Protein AF-Q327B9-F1 (afdb_monomer_lite)

Structure (mmCIF, N/CA/C/O backbone):
data_AF-Q327B9-F1
#
_entry.id   AF-Q327B9-F1
#
loop_
_atom_site.group_PDB
_atom_site.id
_atom_site.type_symbol
_atom_site.label_atom_id
_atom_site.label_alt_id
_atom_site.label_comp_id
_atom_site.label_asym_id
_atom_site.label_entity_id
_atom_site.label_seq_id
_atom_site.pdbx_PDB_ins_code
_atom_site.Cartn_x
_atom_site.Cartn_y
_atom_site.Cartn_z
_atom_site.occupancy
_atom_site.B_iso_or_equiv
_atom_site.auth_seq_id
_atom_site.auth_comp_id
_atom_site.auth_asym_id
_atom_site.auth_atom_id
_atom_site.pdbx_PDB_model_num
ATOM 1 N N . MET A 1 1 ? 1.051 33.976 -19.200 1.00 59.41 1 MET A N 1
ATOM 2 C CA . MET A 1 1 ? 1.252 32.511 -19.298 1.00 59.41 1 MET A CA 1
ATOM 3 C C . MET A 1 1 ? 2.287 32.117 -18.258 1.00 59.41 1 MET A C 1
ATOM 5 O O . MET A 1 1 ? 3.262 32.854 -18.154 1.00 59.41 1 MET A O 1
ATOM 9 N N . PRO A 1 2 ? 2.099 31.037 -17.479 1.00 78.56 2 PRO A N 1
ATOM 10 C CA . PRO A 1 2 ? 3.165 30.549 -16.607 1.00 78.56 2 PRO A CA 1
ATOM 11 C C . PRO A 1 2 ? 4.397 30.217 -17.463 1.00 78.56 2 PRO A C 1
ATOM 13 O O . PRO A 1 2 ? 4.251 29.683 -18.563 1.00 78.56 2 PRO A O 1
ATOM 16 N N . ASN A 1 3 ? 5.596 30.549 -16.992 1.00 84.25 3 ASN A N 1
ATOM 17 C CA . ASN A 1 3 ? 6.859 30.173 -17.623 1.00 84.25 3 ASN A CA 1
ATOM 18 C C . ASN A 1 3 ? 7.126 28.682 -17.370 1.00 84.25 3 ASN A C 1
ATOM 20 O O . ASN A 1 3 ? 7.539 28.278 -16.289 1.00 84.25 3 ASN A O 1
ATOM 24 N N . TRP A 1 4 ? 6.855 27.839 -18.362 1.00 88.06 4 TRP A N 1
ATOM 25 C CA . TRP A 1 4 ? 7.154 26.413 -18.254 1.00 88.06 4 TRP A CA 1
ATOM 26 C C . TRP A 1 4 ? 8.661 26.188 -18.418 1.00 88.06 4 TRP A C 1
ATOM 28 O O . TRP A 1 4 ? 9.278 26.728 -19.337 1.00 88.06 4 TRP A O 1
ATOM 38 N N . CYS A 1 5 ? 9.260 25.380 -17.542 1.00 88.00 5 CYS A N 1
ATOM 39 C CA . CYS A 1 5 ? 10.659 24.978 -17.675 1.00 88.00 5 CYS A CA 1
ATOM 40 C C . CYS A 1 5 ? 10.813 23.952 -18.806 1.00 88.00 5 CYS A C 1
ATOM 42 O O . CYS A 1 5 ? 10.133 22.925 -18.823 1.00 88.00 5 CYS A O 1
ATOM 44 N N . SER A 1 6 ? 11.754 24.191 -19.721 1.00 87.12 6 SER A N 1
ATOM 45 C CA . SER A 1 6 ? 12.151 23.211 -20.736 1.00 87.12 6 SER A CA 1
ATOM 46 C C . SER A 1 6 ? 13.272 22.319 -20.196 1.00 87.12 6 SER A C 1
ATOM 48 O O . SER A 1 6 ? 14.452 22.615 -20.384 1.00 87.12 6 SER A O 1
ATOM 50 N N . ASN A 1 7 ? 12.913 21.212 -19.549 1.00 89.62 7 ASN A N 1
ATOM 51 C CA . ASN A 1 7 ? 13.883 20.231 -19.059 1.00 89.62 7 ASN A CA 1
ATOM 52 C C . ASN A 1 7 ? 14.348 19.294 -20.186 1.00 89.62 7 ASN A C 1
ATOM 54 O O . ASN A 1 7 ? 13.537 18.811 -20.976 1.00 89.62 7 ASN A O 1
ATOM 58 N N . ARG A 1 8 ? 15.653 19.004 -20.242 1.00 91.06 8 ARG A N 1
ATOM 59 C CA . ARG A 1 8 ? 16.238 17.982 -21.124 1.00 91.06 8 ARG A CA 1
ATOM 60 C C . ARG A 1 8 ? 16.966 16.951 -20.273 1.00 91.06 8 ARG A C 1
ATOM 62 O O . ARG A 1 8 ? 17.818 17.316 -19.472 1.00 91.06 8 ARG A O 1
ATOM 69 N N . MET A 1 9 ? 16.627 15.680 -20.459 1.00 90.50 9 MET A N 1
ATOM 70 C CA . MET A 1 9 ? 17.252 14.551 -19.770 1.00 90.50 9 MET A CA 1
ATOM 71 C C . MET A 1 9 ? 17.819 13.583 -20.806 1.00 90.50 9 MET A C 1
ATOM 73 O O . MET A 1 9 ? 17.163 13.295 -21.807 1.00 90.50 9 MET A O 1
ATOM 77 N N . TYR A 1 10 ? 19.028 13.090 -20.553 1.00 90.88 10 TYR A N 1
ATOM 78 C CA . TYR A 1 10 ? 19.682 12.061 -21.354 1.00 90.88 10 TYR A CA 1
ATOM 79 C C . TYR A 1 10 ? 19.808 10.802 -20.502 1.00 90.88 10 TYR A C 1
ATOM 81 O O . TYR A 1 10 ? 20.274 10.871 -19.367 1.00 90.88 10 TYR A O 1
ATOM 89 N N . PHE A 1 11 ? 19.383 9.666 -21.050 1.00 90.50 11 PHE A N 1
ATOM 90 C CA . PHE A 1 11 ? 19.437 8.369 -20.383 1.00 90.50 11 PHE A CA 1
ATOM 91 C C . PHE A 1 11 ? 20.369 7.435 -21.154 1.00 90.50 11 PHE A C 1
ATOM 93 O O . PHE A 1 11 ? 20.341 7.400 -22.384 1.00 90.50 11 PHE A O 1
ATOM 100 N N . SER A 1 12 ? 21.160 6.655 -20.425 1.00 92.12 12 SER A N 1
ATOM 101 C CA . SER A 1 12 ? 22.054 5.620 -20.950 1.00 92.12 12 SER A CA 1
ATOM 102 C C . SER A 1 12 ? 21.949 4.386 -20.060 1.00 92.12 12 SER A C 1
ATOM 104 O O . SER A 1 12 ? 21.872 4.531 -18.842 1.00 92.12 12 SER A O 1
ATOM 106 N N . GLY A 1 13 ? 21.947 3.193 -20.645 1.00 92.25 13 GLY A N 1
ATOM 107 C CA . GLY A 1 13 ? 21.754 1.937 -19.924 1.00 92.25 13 GLY A CA 1
ATOM 108 C C . GLY A 1 13 ? 21.381 0.802 -20.870 1.00 92.25 13 GLY A C 1
ATOM 109 O O . GLY A 1 13 ? 21.293 1.002 -22.085 1.00 92.25 13 GLY A O 1
ATOM 110 N N . GLU A 1 14 ? 21.146 -0.379 -20.303 1.00 95.31 14 GLU A N 1
ATOM 111 C CA . GLU A 1 14 ? 20.752 -1.562 -21.068 1.00 95.31 14 GLU A CA 1
ATOM 112 C C . GLU A 1 14 ? 19.460 -1.314 -21.866 1.00 95.31 14 GLU A C 1
ATOM 114 O O . 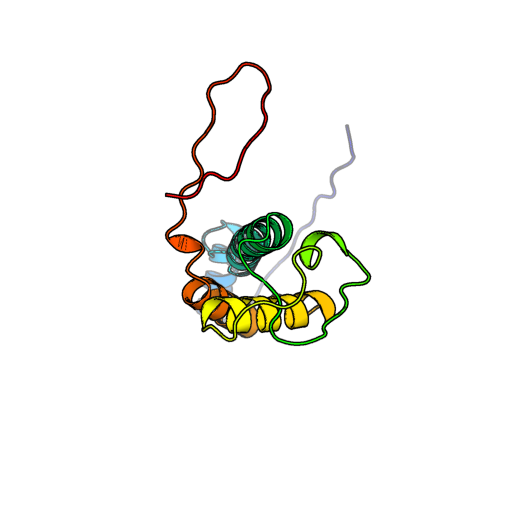GLU A 1 14 ? 18.540 -0.661 -21.353 1.00 95.31 14 GLU A O 1
ATOM 119 N N . PRO A 1 15 ? 19.320 -1.872 -23.087 1.00 93.19 15 PRO A N 1
ATOM 120 C CA . PRO A 1 15 ? 18.130 -1.676 -23.916 1.00 93.19 15 PRO A CA 1
ATOM 121 C C . PRO A 1 15 ? 16.812 -1.974 -23.186 1.00 93.19 15 PRO A C 1
ATOM 123 O O . PRO A 1 15 ? 15.825 -1.272 -23.400 1.00 93.19 15 PRO A O 1
ATOM 126 N N . ALA A 1 16 ? 16.807 -2.958 -22.278 1.00 93.56 16 ALA A N 1
ATOM 127 C CA . ALA A 1 16 ? 15.651 -3.304 -21.451 1.00 93.56 16 ALA A CA 1
ATOM 128 C C . ALA A 1 16 ? 15.255 -2.185 -20.464 1.00 93.56 16 ALA A C 1
ATOM 130 O O . ALA A 1 16 ? 14.075 -1.872 -20.327 1.00 93.56 16 ALA A O 1
ATOM 131 N N . GLN A 1 17 ? 16.227 -1.531 -19.823 1.00 92.50 17 GLN A N 1
ATOM 132 C CA . GLN A 1 17 ? 15.973 -0.419 -18.896 1.00 92.50 17 GLN A CA 1
ATOM 133 C C . GLN A 1 17 ? 15.499 0.828 -19.650 1.00 92.50 17 GLN A C 1
ATOM 135 O O . GLN A 1 17 ? 14.555 1.497 -19.232 1.00 92.50 17 GLN A O 1
ATOM 140 N N . ILE A 1 18 ? 16.105 1.111 -20.809 1.00 93.25 18 ILE A N 1
ATOM 141 C CA . ILE A 1 18 ? 15.672 2.205 -21.688 1.00 93.25 18 ILE A CA 1
ATOM 142 C C . ILE A 1 18 ? 14.248 1.961 -22.205 1.00 93.25 18 ILE A C 1
ATOM 144 O O . ILE A 1 18 ? 13.461 2.905 -22.302 1.00 93.25 18 ILE A O 1
ATOM 148 N N . ALA A 1 19 ? 13.893 0.711 -22.520 1.00 92.06 19 ALA A N 1
ATOM 149 C CA . ALA A 1 19 ? 12.531 0.349 -22.896 1.00 92.06 19 ALA A CA 1
ATOM 150 C C . ALA A 1 19 ? 11.535 0.627 -21.758 1.00 92.06 19 ALA A C 1
ATOM 152 O O . ALA A 1 19 ? 10.479 1.201 -22.020 1.00 92.06 19 ALA A O 1
ATOM 153 N N . GLU A 1 20 ? 11.884 0.321 -20.506 1.00 90.00 20 GLU A N 1
ATOM 154 C CA . GLU A 1 20 ? 11.017 0.603 -19.355 1.00 90.00 20 GLU A CA 1
ATOM 155 C C . GLU A 1 20 ? 10.846 2.109 -19.098 1.00 90.00 20 GLU A C 1
ATOM 157 O O . GLU A 1 20 ? 9.723 2.582 -18.921 1.00 90.00 20 GLU A O 1
ATOM 162 N N . ILE A 1 21 ? 11.916 2.906 -19.208 1.00 90.19 21 ILE A N 1
ATOM 163 C CA . ILE A 1 21 ? 11.827 4.376 -19.123 1.00 90.19 21 ILE A CA 1
ATOM 164 C C . ILE A 1 21 ? 10.915 4.931 -20.226 1.00 90.19 21 ILE A C 1
ATOM 166 O O . ILE A 1 21 ? 10.085 5.806 -19.970 1.00 90.19 21 ILE A O 1
ATOM 170 N N . LYS A 1 22 ? 11.018 4.412 -21.456 1.00 91.44 22 LYS A N 1
ATOM 171 C CA . LYS A 1 22 ? 10.131 4.802 -22.565 1.00 91.44 22 LYS A CA 1
ATOM 172 C C . LYS A 1 22 ? 8.675 4.422 -22.296 1.00 91.44 22 LYS A C 1
ATOM 174 O O . LYS A 1 22 ? 7.777 5.202 -22.620 1.00 91.44 22 LYS A O 1
ATOM 179 N N . ARG A 1 23 ? 8.418 3.259 -21.691 1.00 91.75 23 ARG A N 1
ATOM 180 C CA . ARG A 1 23 ? 7.066 2.857 -21.271 1.00 91.75 23 ARG A CA 1
ATOM 181 C C . ARG A 1 23 ? 6.515 3.795 -20.202 1.00 91.75 23 ARG A C 1
ATOM 183 O O . ARG A 1 23 ? 5.368 4.216 -20.315 1.00 91.75 23 ARG A O 1
ATOM 190 N N . LEU A 1 24 ? 7.330 4.185 -19.224 1.00 88.25 24 LEU A N 1
ATOM 191 C CA . LEU A 1 24 ? 6.936 5.161 -18.208 1.00 88.25 24 LEU A CA 1
ATOM 192 C C . LEU A 1 24 ? 6.619 6.528 -18.837 1.00 88.25 24 LEU A C 1
ATOM 194 O O . LEU A 1 24 ? 5.552 7.084 -18.593 1.00 88.25 24 LEU A O 1
ATOM 198 N N . ALA A 1 25 ? 7.502 7.037 -19.702 1.00 89.06 25 ALA A N 1
ATOM 199 C CA . ALA A 1 25 ? 7.351 8.340 -20.355 1.00 89.06 25 ALA A CA 1
ATOM 200 C C . ALA A 1 25 ? 6.144 8.414 -21.307 1.00 89.06 25 ALA A C 1
ATOM 202 O O . ALA A 1 25 ? 5.536 9.471 -21.454 1.00 89.06 25 ALA A O 1
ATOM 203 N N . SER A 1 26 ? 5.784 7.294 -21.940 1.00 91.94 26 SER A N 1
ATOM 204 C CA . SER A 1 26 ? 4.593 7.187 -22.796 1.00 91.94 26 SER A CA 1
ATOM 205 C C . SER A 1 26 ? 3.298 6.920 -22.020 1.00 91.94 26 SER A C 1
ATOM 207 O O . SER A 1 26 ? 2.228 6.894 -22.624 1.00 91.94 26 SER A O 1
ATOM 209 N N . GLY A 1 27 ? 3.368 6.719 -20.699 1.00 87.94 27 GLY A N 1
ATOM 210 C CA . GLY A 1 27 ? 2.210 6.360 -19.877 1.00 87.94 27 GLY A CA 1
ATOM 211 C C . GLY A 1 27 ? 1.731 4.916 -20.066 1.00 87.94 27 GLY A C 1
ATOM 212 O O . GLY A 1 27 ? 0.617 4.587 -19.670 1.00 87.94 27 GLY A O 1
ATOM 213 N N . ALA A 1 28 ? 2.555 4.043 -20.654 1.00 86.56 28 ALA A N 1
ATOM 214 C CA . ALA A 1 28 ? 2.245 2.630 -20.884 1.00 86.56 28 ALA A CA 1
ATOM 215 C C . ALA A 1 28 ? 2.450 1.737 -19.640 1.00 86.56 28 ALA A C 1
ATOM 217 O O . ALA A 1 28 ? 2.216 0.526 -19.696 1.00 86.56 28 ALA A O 1
ATOM 218 N N . VAL A 1 29 ? 2.907 2.308 -18.522 1.00 82.25 29 VAL A N 1
ATOM 219 C CA . VAL A 1 29 ? 2.999 1.632 -17.220 1.00 82.25 29 VAL A CA 1
ATOM 220 C C . VAL A 1 29 ? 1.721 1.916 -16.438 1.00 82.25 29 VAL A C 1
ATOM 222 O O . VAL A 1 29 ? 1.353 3.074 -16.255 1.00 82.25 29 VAL A O 1
ATOM 225 N N . THR A 1 30 ? 1.039 0.869 -15.964 1.00 79.50 30 THR A N 1
ATOM 226 C CA . THR A 1 30 ? -0.161 1.033 -15.130 1.00 79.50 30 THR A CA 1
ATOM 227 C C . THR A 1 30 ? 0.262 1.469 -13.726 1.00 79.50 30 THR A C 1
ATOM 229 O O . THR A 1 30 ? 0.922 0.694 -13.035 1.00 79.50 30 THR A O 1
ATOM 232 N N . PRO A 1 31 ? -0.098 2.680 -13.265 1.00 81.69 31 PRO A N 1
ATOM 233 C CA . PRO A 1 31 ? 0.302 3.145 -11.945 1.00 81.69 31 PRO A CA 1
ATOM 234 C C . PRO A 1 31 ? -0.467 2.390 -10.855 1.00 81.69 31 PRO A C 1
ATOM 236 O O . PRO A 1 31 ? -1.632 2.695 -10.593 1.00 81.69 31 PRO A O 1
ATOM 239 N N . LEU A 1 32 ? 0.185 1.430 -10.190 1.00 88.06 32 LEU A N 1
ATOM 240 C CA . LEU A 1 32 ? -0.412 0.670 -9.083 1.00 88.06 32 LEU A CA 1
ATOM 241 C C . LEU A 1 32 ? -0.901 1.586 -7.954 1.00 88.06 32 LEU A C 1
ATOM 243 O O . LEU A 1 32 ? -1.987 1.369 -7.420 1.00 88.06 32 LEU A O 1
ATOM 247 N N . TYR A 1 33 ? -0.174 2.674 -7.678 1.00 87.44 33 TYR A N 1
ATOM 248 C CA . TYR A 1 33 ? -0.587 3.670 -6.689 1.00 87.44 33 TYR A CA 1
ATOM 249 C C . TYR A 1 33 ? -1.967 4.259 -7.010 1.00 87.44 33 TYR A C 1
ATOM 251 O O . TYR A 1 33 ? -2.769 4.457 -6.107 1.00 87.44 33 TYR A O 1
ATOM 259 N N . ARG A 1 34 ? -2.293 4.489 -8.294 1.00 87.56 34 ARG A N 1
ATOM 260 C CA . ARG A 1 34 ? -3.587 5.063 -8.696 1.00 87.56 34 ARG A CA 1
ATOM 261 C C . ARG A 1 34 ? -4.724 4.099 -8.377 1.00 87.56 34 ARG A C 1
ATOM 263 O O . ARG A 1 34 ? -5.780 4.527 -7.917 1.00 87.56 34 ARG A O 1
ATOM 270 N N . ARG A 1 35 ? -4.505 2.805 -8.615 1.00 89.50 35 ARG A N 1
ATOM 271 C CA . ARG A 1 35 ? -5.450 1.752 -8.236 1.00 89.50 35 ARG A CA 1
ATOM 272 C C . ARG A 1 35 ? -5.638 1.726 -6.720 1.00 89.50 35 ARG A C 1
ATOM 274 O O . ARG A 1 35 ? -6.770 1.854 -6.269 1.00 89.50 35 ARG A O 1
ATOM 281 N N . ALA A 1 36 ? -4.545 1.651 -5.961 1.00 90.88 36 ALA A N 1
ATOM 282 C CA . ALA A 1 36 ? -4.581 1.626 -4.501 1.00 90.88 36 ALA A CA 1
ATOM 283 C C . ALA A 1 36 ? -5.281 2.867 -3.915 1.00 90.88 36 ALA A C 1
ATOM 285 O O . ALA A 1 36 ? -6.069 2.747 -2.981 1.00 90.88 36 ALA A O 1
ATOM 286 N N . THR A 1 37 ? -5.071 4.055 -4.497 1.00 90.62 37 THR A N 1
ATOM 287 C CA . THR A 1 37 ? -5.791 5.278 -4.108 1.00 90.62 37 THR A CA 1
ATOM 288 C C . THR A 1 37 ? -7.293 5.161 -4.370 1.00 90.62 37 THR A C 1
ATOM 290 O O . THR A 1 37 ? -8.086 5.450 -3.479 1.00 90.62 37 THR A O 1
ATOM 293 N N . ASN A 1 38 ? -7.708 4.713 -5.559 1.00 88.44 38 ASN A N 1
ATOM 294 C CA . ASN A 1 38 ? -9.129 4.571 -5.894 1.00 88.44 38 ASN A CA 1
ATOM 295 C C . ASN A 1 38 ? -9.836 3.536 -5.004 1.00 88.44 38 ASN A C 1
ATOM 297 O O . ASN A 1 38 ? -10.949 3.775 -4.540 1.00 88.44 38 ASN A O 1
ATOM 301 N N . GLU A 1 39 ? -9.185 2.403 -4.751 1.00 91.94 39 GLU A N 1
ATOM 302 C CA . GLU A 1 39 ? -9.673 1.345 -3.860 1.00 91.94 39 GLU A CA 1
ATOM 303 C C . GLU A 1 39 ? -9.742 1.833 -2.404 1.00 91.94 39 GLU A C 1
ATOM 305 O O . GLU A 1 39 ? -10.744 1.619 -1.719 1.00 91.94 39 GLU A O 1
ATOM 310 N N . GLY A 1 40 ? -8.739 2.594 -1.957 1.00 90.62 40 GLY A N 1
ATOM 311 C CA . GLY A 1 40 ? -8.733 3.241 -0.647 1.00 90.62 40 GLY A CA 1
ATOM 312 C C . GLY A 1 40 ? -9.860 4.262 -0.470 1.00 90.62 40 GLY A C 1
ATOM 313 O O . GLY A 1 40 ? -10.498 4.285 0.577 1.00 90.62 40 GLY A O 1
ATOM 314 N N . ILE A 1 41 ? -10.179 5.058 -1.496 1.00 89.19 41 ILE A N 1
ATOM 315 C CA . ILE A 1 41 ? -11.330 5.978 -1.462 1.00 89.19 41 ILE A CA 1
ATOM 316 C C . ILE A 1 41 ? -12.639 5.202 -1.265 1.00 89.19 41 ILE A C 1
ATOM 318 O O . ILE A 1 41 ? -13.496 5.626 -0.492 1.00 89.19 41 ILE A O 1
ATOM 322 N N . GLN A 1 42 ? -12.801 4.050 -1.920 1.00 89.00 42 GLN A N 1
ATOM 323 C CA . GLN A 1 42 ? -13.997 3.223 -1.739 1.00 89.00 42 GLN A CA 1
ATOM 324 C C . GLN A 1 42 ? -14.113 2.686 -0.309 1.00 89.00 42 GLN A C 1
ATOM 326 O O . GLN A 1 42 ? -15.191 2.771 0.276 1.00 89.00 42 GLN A O 1
ATOM 331 N N . LEU A 1 43 ? -13.013 2.190 0.267 1.00 89.94 43 LEU A N 1
ATOM 332 C CA . LEU A 1 43 ? -12.968 1.730 1.660 1.00 89.94 43 LEU A CA 1
ATOM 333 C C . LEU A 1 43 ? -13.269 2.867 2.638 1.00 89.94 43 LEU A C 1
ATOM 335 O O . LEU A 1 43 ? -14.080 2.697 3.545 1.00 89.94 43 LEU A O 1
ATOM 339 N N . PHE A 1 44 ? -12.684 4.045 2.413 1.00 89.00 44 PHE A N 1
ATOM 340 C CA . PHE A 1 44 ? -12.936 5.236 3.218 1.00 89.00 44 PHE A CA 1
ATOM 341 C C . PHE A 1 44 ? -14.422 5.613 3.234 1.00 89.00 44 PHE A C 1
ATOM 343 O O . PHE A 1 44 ? -14.992 5.887 4.292 1.00 89.00 44 PHE A O 1
ATOM 350 N N . LEU A 1 45 ? -15.068 5.604 2.065 1.00 87.94 45 LEU A N 1
ATOM 351 C CA . LEU A 1 45 ? -16.485 5.941 1.932 1.00 87.94 45 LEU A CA 1
ATOM 352 C C . LEU A 1 45 ? -17.385 4.850 2.524 1.00 87.94 45 LEU A C 1
ATOM 354 O O . LEU A 1 45 ? -18.358 5.176 3.200 1.00 87.94 45 LEU A O 1
ATOM 358 N N . ALA A 1 46 ? -17.040 3.571 2.348 1.00 87.44 46 ALA A N 1
ATOM 359 C CA . ALA A 1 46 ? -17.756 2.456 2.966 1.00 87.44 46 ALA A CA 1
ATOM 360 C C . ALA A 1 46 ? -17.679 2.489 4.503 1.00 87.44 46 ALA A C 1
ATOM 362 O O . ALA A 1 46 ? -18.693 2.265 5.164 1.00 87.44 46 ALA A O 1
ATOM 363 N N . GLY A 1 47 ? -16.512 2.822 5.064 1.00 87.19 47 GLY A N 1
ATOM 364 C CA . GLY A 1 47 ? -16.322 3.018 6.503 1.00 87.19 47 GLY A CA 1
ATOM 365 C C . GLY A 1 47 ? -17.084 4.229 7.039 1.00 87.19 47 GLY A C 1
ATOM 366 O O . GLY A 1 47 ? -17.836 4.119 8.002 1.00 87.19 47 GLY A O 1
ATOM 367 N N . SER A 1 48 ? -16.985 5.369 6.348 1.00 86.00 48 SER A N 1
ATOM 368 C CA . SER A 1 48 ? -17.696 6.602 6.725 1.00 86.00 48 SER A CA 1
ATOM 369 C C . SER A 1 48 ? -19.216 6.448 6.692 1.00 86.00 48 SER A C 1
ATOM 371 O O . SER A 1 48 ? -19.923 7.065 7.483 1.00 86.00 48 SER A O 1
ATOM 373 N N . ALA A 1 49 ? -19.729 5.617 5.785 1.00 83.88 49 ALA A N 1
ATOM 374 C CA . ALA A 1 49 ? -21.150 5.322 5.690 1.00 83.88 49 ALA A CA 1
ATOM 375 C C . ALA A 1 49 ? -21.600 4.185 6.640 1.00 83.88 49 ALA A C 1
ATOM 377 O O . ALA A 1 49 ? -22.786 3.877 6.701 1.00 83.88 49 ALA A O 1
ATOM 378 N N . GLY A 1 50 ? -20.674 3.592 7.407 1.00 83.62 50 GLY A N 1
ATOM 379 C CA . GLY A 1 50 ? -20.948 2.606 8.457 1.00 83.62 50 GLY A CA 1
ATOM 380 C C . GLY A 1 50 ? -21.083 1.155 7.991 1.00 83.62 50 GLY A C 1
ATOM 381 O O . GLY A 1 50 ? -21.486 0.302 8.776 1.00 83.62 50 GLY A O 1
ATOM 382 N N . PHE A 1 51 ? -20.735 0.854 6.738 1.00 84.00 51 PHE A N 1
ATOM 383 C CA . PHE A 1 51 ? -20.838 -0.500 6.169 1.00 84.00 51 PHE A CA 1
ATOM 384 C C . PHE A 1 51 ? -19.641 -1.380 6.465 1.00 84.00 51 PHE A C 1
ATOM 386 O O . PHE A 1 51 ? -19.727 -2.599 6.339 1.00 84.00 51 PHE A O 1
ATOM 393 N N . LEU A 1 52 ? -18.522 -0.748 6.790 1.00 85.88 52 LEU A N 1
ATOM 394 C CA . LEU A 1 52 ? -17.348 -1.395 7.334 1.00 85.88 52 LEU A CA 1
ATOM 395 C C . LEU A 1 52 ? -17.081 -0.750 8.685 1.00 85.88 52 LEU A C 1
ATOM 397 O O . LEU A 1 52 ? -17.124 0.472 8.828 1.00 85.88 52 LEU A O 1
ATOM 401 N N . GLN A 1 53 ? -16.853 -1.585 9.682 1.00 86.50 53 GLN A N 1
ATOM 402 C CA . GLN A 1 53 ? -16.648 -1.166 11.057 1.00 86.50 53 GLN A CA 1
ATOM 403 C C . GLN A 1 53 ? -15.293 -1.673 11.530 1.00 86.50 53 GLN A C 1
ATOM 405 O O . GLN A 1 53 ? -14.800 -2.707 11.076 1.00 86.50 53 GLN A O 1
ATOM 410 N N . ILE A 1 54 ? -14.680 -0.950 12.461 1.00 87.12 54 ILE A N 1
ATOM 411 C CA . ILE A 1 54 ? -13.406 -1.373 13.039 1.00 87.12 54 ILE A CA 1
ATOM 412 C C . ILE A 1 54 ? -13.622 -2.578 13.966 1.00 87.12 54 ILE A C 1
ATOM 414 O O . ILE A 1 54 ? -14.617 -2.651 14.686 1.00 87.12 54 ILE A O 1
ATOM 418 N N . THR A 1 55 ? -12.700 -3.538 13.972 1.00 85.62 55 THR A N 1
ATOM 419 C CA . THR A 1 55 ? -12.732 -4.683 14.906 1.00 85.62 55 THR A CA 1
ATOM 420 C C . THR A 1 55 ? -11.901 -4.436 16.158 1.00 85.62 55 THR A C 1
ATOM 422 O O . THR A 1 55 ? -12.147 -5.046 17.204 1.00 85.62 55 THR A O 1
ATOM 425 N N . GLU A 1 56 ? -10.935 -3.526 16.054 1.00 80.12 56 GLU A N 1
ATOM 426 C CA . GLU A 1 56 ? -9.999 -3.120 17.098 1.00 80.12 56 GLU A CA 1
ATOM 427 C C . GLU A 1 56 ? -10.216 -1.647 17.445 1.00 80.12 56 GLU A C 1
ATOM 429 O O . GLU A 1 56 ? -10.767 -0.887 16.651 1.00 80.12 56 GLU A O 1
ATOM 434 N N . ASN A 1 57 ? -9.809 -1.231 18.646 1.00 72.88 57 ASN A N 1
ATOM 435 C CA . ASN A 1 57 ? -10.012 0.139 19.122 1.00 72.88 57 ASN A CA 1
ATOM 436 C C . ASN A 1 57 ? -8.970 1.094 18.518 1.00 72.88 57 ASN A C 1
ATOM 438 O O . ASN A 1 57 ? -8.129 1.653 19.220 1.00 72.88 57 ASN A O 1
ATOM 442 N N . ILE A 1 58 ? -9.014 1.235 17.196 1.00 70.25 58 ILE A N 1
ATOM 443 C CA . ILE A 1 58 ? -8.175 2.151 16.437 1.00 70.25 58 ILE A CA 1
ATOM 444 C C . ILE A 1 58 ? -8.911 3.484 16.360 1.00 70.25 58 ILE A C 1
ATOM 446 O O . ILE A 1 58 ? -9.947 3.604 15.706 1.00 70.25 58 ILE A O 1
ATOM 450 N N . ARG A 1 59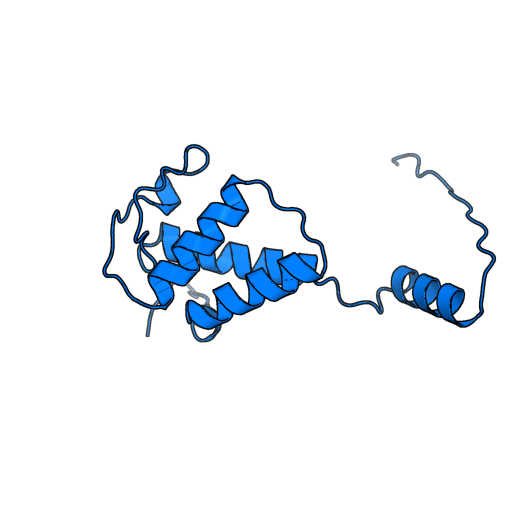 ? -8.383 4.506 17.035 1.00 66.38 59 ARG A N 1
ATOM 451 C CA . ARG A 1 59 ? -8.886 5.874 16.891 1.00 66.38 59 ARG A CA 1
ATOM 452 C C . ARG A 1 59 ? -8.233 6.506 15.670 1.00 66.38 59 ARG A C 1
ATOM 454 O O . ARG A 1 59 ? -7.012 6.573 15.592 1.00 66.38 59 ARG A O 1
ATOM 461 N N . SER A 1 60 ? -9.038 6.963 14.713 1.00 61.56 60 SER A N 1
ATOM 462 C CA . SER A 1 60 ? -8.548 7.809 13.624 1.00 61.56 60 SER A CA 1
ATOM 463 C C . SER A 1 60 ? -8.646 9.270 14.025 1.00 61.56 60 SER A C 1
ATOM 465 O O . SER A 1 60 ? -9.728 9.849 13.998 1.00 61.56 60 SER A O 1
ATOM 467 N N . GLU A 1 61 ? -7.516 9.867 14.404 1.00 68.56 61 GLU A N 1
ATOM 468 C CA . GLU A 1 61 ? -7.455 11.295 14.749 1.00 68.56 61 GLU A CA 1
ATOM 469 C C . GLU A 1 61 ? -7.714 12.187 13.529 1.00 68.56 61 GLU A C 1
ATOM 471 O O . GLU A 1 61 ? -8.326 13.245 13.644 1.00 68.56 61 GLU A O 1
ATOM 476 N N . GLN A 1 62 ? -7.298 11.736 12.342 1.00 71.44 62 GLN A N 1
ATOM 477 C CA . GLN A 1 62 ? -7.377 12.525 11.113 1.00 71.44 62 GLN A CA 1
ATOM 478 C C . GLN A 1 62 ? -8.798 12.597 10.539 1.00 71.44 62 GLN A C 1
ATOM 480 O O . GLN A 1 62 ? -9.152 13.583 9.898 1.00 71.44 62 GLN A O 1
ATOM 485 N N . C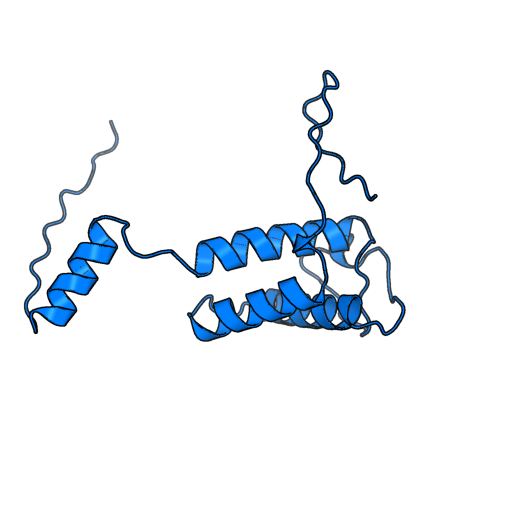YS A 1 63 ? -9.616 11.560 10.747 1.00 67.81 63 CYS A N 1
ATOM 486 C CA . CYS A 1 63 ? -10.973 11.462 10.205 1.00 67.81 63 CYS A CA 1
ATOM 487 C C . CYS A 1 63 ? -11.878 10.656 11.153 1.00 67.81 63 CYS A C 1
ATOM 489 O O . CYS A 1 63 ? -12.130 9.479 10.891 1.00 67.81 63 CYS A O 1
ATOM 491 N N . PRO A 1 64 ? -12.421 11.260 12.227 1.00 74.62 64 PRO A N 1
ATOM 492 C CA . PRO A 1 64 ? -13.276 10.547 13.182 1.00 74.62 64 PRO A CA 1
ATOM 493 C C . PRO A 1 64 ? -14.554 9.984 12.538 1.00 74.62 64 PRO A C 1
ATOM 495 O O . PRO A 1 64 ? -15.078 8.968 12.994 1.00 74.62 64 PRO A O 1
ATOM 498 N N . GLY A 1 65 ? -15.020 10.596 11.440 1.00 77.88 65 GLY A N 1
ATOM 499 C CA . GLY A 1 65 ? -16.177 10.134 10.669 1.00 77.88 65 GLY A CA 1
ATOM 500 C C . GLY A 1 65 ? -16.024 8.719 10.103 1.00 77.88 65 GLY A C 1
ATOM 501 O O . GLY A 1 65 ? -17.007 7.990 10.036 1.00 77.88 65 GLY A O 1
ATOM 502 N N . VAL A 1 66 ? -14.799 8.289 9.778 1.00 79.25 66 VAL A N 1
ATOM 503 C CA . VAL A 1 66 ? -14.550 6.957 9.195 1.00 79.25 66 VAL A CA 1
ATOM 504 C C . VAL A 1 66 ? -14.761 5.824 10.207 1.00 79.25 66 VAL A C 1
ATOM 506 O O . VAL A 1 66 ? -15.031 4.690 9.830 1.00 79.25 66 VAL A O 1
ATOM 509 N N . THR A 1 67 ? -14.651 6.139 11.500 1.00 79.50 67 THR A N 1
ATOM 510 C CA . THR A 1 67 ? -14.827 5.207 12.624 1.00 79.50 67 THR A CA 1
ATOM 511 C C . THR A 1 67 ? -16.106 5.484 13.417 1.00 79.50 67 THR A C 1
ATOM 513 O O . THR A 1 67 ? -16.298 4.917 14.491 1.00 79.50 67 THR A O 1
ATOM 516 N N . ALA A 1 68 ? -16.988 6.361 12.921 1.00 78.69 68 ALA A N 1
ATOM 517 C CA . ALA A 1 68 ? -18.170 6.815 13.654 1.00 78.69 68 ALA A CA 1
ATOM 518 C C . ALA A 1 68 ? -19.165 5.683 13.959 1.00 78.69 68 ALA A C 1
ATOM 520 O O . ALA A 1 68 ? -19.835 5.716 14.987 1.00 78.69 68 ALA A O 1
ATOM 521 N N . ALA A 1 69 ? -19.216 4.651 13.110 1.00 80.06 69 ALA A N 1
ATOM 522 C CA . ALA A 1 69 ? -20.048 3.466 13.320 1.00 80.06 69 ALA A CA 1
ATOM 523 C C . ALA A 1 69 ? -19.556 2.548 14.459 1.00 80.06 69 ALA A C 1
ATOM 525 O O . ALA A 1 69 ? -20.233 1.577 14.796 1.00 80.06 69 ALA A O 1
ATOM 526 N N . GLY A 1 70 ? -18.399 2.848 15.059 1.00 81.44 70 GLY A N 1
ATOM 527 C CA . GLY A 1 70 ? -17.858 2.122 16.200 1.00 81.44 70 GLY A CA 1
ATOM 528 C C . GLY A 1 70 ? -17.354 0.720 15.859 1.00 81.44 70 GLY A C 1
ATOM 529 O O . GLY A 1 70 ? -16.964 0.428 14.726 1.00 81.44 70 GLY A O 1
ATOM 530 N N . ARG A 1 71 ? -17.319 -0.139 16.884 1.00 84.38 71 ARG A N 1
ATOM 531 C CA . ARG A 1 71 ? -16.805 -1.506 16.774 1.00 84.38 71 ARG A CA 1
ATOM 532 C C . ARG A 1 71 ? -17.861 -2.439 16.186 1.00 84.38 71 ARG A C 1
ATOM 534 O O . ARG A 1 71 ? -18.947 -2.556 16.747 1.00 84.38 71 ARG A O 1
ATOM 541 N N . GLY A 1 72 ? -17.513 -3.120 15.100 1.00 82.19 72 GLY A N 1
ATOM 542 C CA . GLY A 1 72 ? -18.381 -4.091 14.436 1.00 82.19 72 GLY A CA 1
ATOM 543 C C . GLY A 1 72 ? -18.121 -5.537 14.835 1.00 82.19 72 GLY A C 1
ATOM 544 O O . GLY A 1 72 ? -17.262 -5.841 15.667 1.00 82.19 72 GLY A O 1
ATOM 545 N N . ALA A 1 73 ? -18.860 -6.444 14.196 1.00 85.81 73 ALA A N 1
ATOM 546 C CA . ALA A 1 73 ? -18.610 -7.877 14.290 1.00 85.81 73 ALA A CA 1
ATOM 547 C C . ALA A 1 73 ? -17.228 -8.235 13.718 1.00 85.81 73 ALA A C 1
ATOM 549 O O . ALA A 1 73 ? -16.745 -7.598 12.778 1.00 85.81 73 ALA A O 1
ATOM 550 N N . VAL A 1 74 ? -16.605 -9.281 14.266 1.00 87.50 74 VAL A N 1
ATOM 551 C CA . VAL A 1 74 ? -15.339 -9.827 13.759 1.00 87.50 74 VAL A CA 1
ATOM 552 C C . VAL A 1 74 ? -15.633 -10.649 12.502 1.00 87.50 74 VAL A C 1
ATOM 554 O O . VAL A 1 74 ? -15.793 -11.864 12.563 1.00 87.50 74 VAL A O 1
ATOM 557 N N . SER A 1 75 ? -15.761 -9.957 11.372 1.00 89.25 75 SER A N 1
ATOM 558 C CA . SER A 1 75 ? -15.894 -10.544 10.038 1.00 89.25 75 SER A CA 1
ATOM 559 C C . SER A 1 75 ? -14.643 -10.265 9.205 1.00 89.25 75 SER A C 1
ATOM 561 O O . SER A 1 75 ? -13.882 -9.340 9.505 1.00 89.25 75 SER A O 1
ATOM 563 N N . THR A 1 76 ? -14.422 -11.053 8.153 1.00 90.56 76 THR A N 1
ATOM 564 C CA . THR A 1 76 ? -13.285 -10.880 7.236 1.00 90.56 76 THR A CA 1
ATOM 565 C C . THR A 1 76 ? -13.229 -9.460 6.673 1.00 90.56 76 THR A C 1
ATOM 567 O O . THR A 1 76 ? -12.160 -8.855 6.624 1.00 90.56 76 THR A O 1
ATOM 570 N N . GLU A 1 77 ? -14.386 -8.892 6.335 1.00 91.12 77 GLU A N 1
ATOM 571 C CA . GLU A 1 77 ? -14.511 -7.563 5.745 1.00 91.12 77 GLU A CA 1
ATOM 572 C C . GLU A 1 77 ? -14.098 -6.463 6.729 1.00 91.12 77 GLU A C 1
ATOM 574 O O . GLU A 1 77 ? -13.334 -5.561 6.379 1.00 91.12 77 GLU A O 1
ATOM 579 N N . ASN A 1 78 ? -14.556 -6.560 7.980 1.00 89.62 78 ASN A N 1
ATOM 580 C CA . ASN A 1 78 ? -14.234 -5.595 9.030 1.00 89.62 78 ASN A CA 1
ATOM 581 C C . ASN A 1 78 ? -12.766 -5.701 9.475 1.00 89.62 78 ASN A C 1
ATOM 583 O O . ASN A 1 78 ? -12.124 -4.682 9.746 1.00 89.62 78 ASN A O 1
ATOM 587 N N . ILE A 1 79 ? -12.195 -6.912 9.501 1.00 91.06 79 ILE A N 1
ATOM 588 C CA . ILE A 1 79 ? -10.760 -7.114 9.757 1.00 91.06 79 ILE A CA 1
ATOM 589 C C . ILE A 1 79 ? -9.936 -6.473 8.636 1.00 91.06 79 ILE A C 1
ATOM 591 O O . ILE A 1 79 ? -8.982 -5.743 8.914 1.00 91.06 79 ILE A O 1
ATOM 595 N N . ALA A 1 80 ? -10.308 -6.709 7.374 1.00 92.38 80 ALA A N 1
ATOM 596 C CA . ALA A 1 80 ? -9.620 -6.133 6.225 1.00 92.38 80 ALA A CA 1
ATOM 597 C C . ALA A 1 80 ? -9.678 -4.598 6.241 1.00 92.38 80 ALA A C 1
ATOM 599 O O . ALA A 1 80 ? -8.657 -3.936 6.050 1.00 92.38 80 ALA A O 1
ATOM 600 N N . PHE A 1 81 ? -10.844 -4.032 6.562 1.00 91.31 81 PHE A N 1
ATOM 601 C CA . PHE A 1 81 ? -11.024 -2.593 6.733 1.00 91.31 81 PHE A CA 1
ATOM 602 C C . PHE A 1 81 ? -10.167 -2.018 7.867 1.00 91.31 81 PHE A C 1
ATOM 604 O O . PHE A 1 81 ? -9.508 -0.996 7.685 1.00 91.31 81 PHE A O 1
ATOM 611 N N . THR A 1 82 ? -10.123 -2.696 9.017 1.00 90.88 82 THR A N 1
ATOM 612 C CA . THR A 1 82 ? -9.311 -2.281 10.172 1.00 90.88 82 THR A CA 1
ATOM 613 C C . THR A 1 82 ? -7.828 -2.243 9.806 1.00 90.88 82 THR A C 1
ATOM 615 O O . THR A 1 82 ? -7.166 -1.237 10.046 1.00 90.88 82 THR A O 1
ATOM 618 N N . ARG A 1 83 ? -7.321 -3.290 9.139 1.00 92.31 83 ARG A N 1
ATOM 619 C CA . ARG A 1 83 ? -5.933 -3.344 8.651 1.00 92.31 83 ARG A CA 1
ATOM 620 C C . ARG A 1 83 ? -5.635 -2.240 7.645 1.00 92.31 83 ARG A C 1
ATOM 622 O O . ARG A 1 83 ? -4.612 -1.569 7.754 1.00 92.31 83 ARG A O 1
ATOM 629 N N . TRP A 1 84 ? -6.532 -2.022 6.683 1.00 93.00 84 TRP A N 1
ATOM 630 C CA . TRP A 1 84 ? -6.393 -0.936 5.714 1.00 93.00 84 TRP A CA 1
ATOM 631 C C . TRP A 1 84 ? -6.312 0.429 6.412 1.00 93.00 84 TRP A C 1
ATOM 633 O O . TRP A 1 84 ? -5.438 1.234 6.087 1.00 93.00 84 TRP A O 1
ATOM 643 N N . LEU A 1 85 ? -7.158 0.667 7.419 1.00 90.19 85 LEU A N 1
ATOM 644 C CA . LEU A 1 85 ? -7.149 1.906 8.192 1.00 90.19 85 LEU A CA 1
ATOM 645 C C . LEU A 1 85 ? -5.828 2.091 8.952 1.00 90.19 85 LEU A C 1
ATOM 647 O O . LEU A 1 85 ? -5.293 3.197 8.970 1.00 90.19 85 LEU A O 1
ATOM 651 N N . THR A 1 86 ? -5.254 1.021 9.510 1.00 89.88 86 THR A N 1
ATOM 652 C CA . THR A 1 86 ? -3.914 1.055 10.118 1.00 89.88 86 THR A CA 1
ATOM 653 C C . THR A 1 86 ? -2.842 1.471 9.109 1.00 89.88 86 THR A C 1
ATOM 655 O O . THR A 1 86 ? -1.998 2.309 9.420 1.00 89.88 86 THR A O 1
ATOM 658 N N . HIS A 1 87 ? -2.877 0.938 7.882 1.00 90.25 87 HIS A N 1
ATOM 659 C CA . HIS A 1 87 ? -1.929 1.336 6.833 1.00 90.25 87 HIS A CA 1
ATOM 660 C C . HIS A 1 87 ? -2.082 2.806 6.432 1.00 90.25 87 HIS A C 1
ATOM 662 O O . HIS A 1 87 ? -1.076 3.487 6.225 1.00 90.25 87 HIS A O 1
ATOM 668 N N . LEU A 1 88 ? -3.320 3.307 6.370 1.00 88.19 88 LEU A N 1
ATOM 669 C CA . LEU A 1 88 ? -3.594 4.717 6.102 1.00 88.19 88 LEU A CA 1
ATOM 670 C C . LEU A 1 88 ? -3.027 5.619 7.209 1.00 88.19 88 LEU A C 1
ATOM 672 O O . LEU A 1 88 ? -2.361 6.607 6.912 1.00 88.19 88 LEU A O 1
ATOM 676 N N . GLN A 1 89 ? -3.243 5.262 8.478 1.00 86.06 89 GLN A N 1
ATOM 677 C CA . GLN A 1 89 ? -2.756 6.030 9.630 1.00 86.06 89 GLN A CA 1
ATOM 678 C C . GLN A 1 89 ? -1.233 6.051 9.740 1.00 86.06 89 GLN A C 1
ATOM 680 O O . GLN A 1 89 ? -0.654 7.081 10.078 1.00 86.06 89 GLN A O 1
ATOM 685 N N . ASN A 1 90 ? -0.585 4.934 9.414 1.00 87.56 90 ASN A N 1
ATOM 686 C CA . ASN A 1 90 ? 0.870 4.825 9.432 1.00 87.56 90 ASN A CA 1
ATOM 687 C C . ASN A 1 90 ? 1.545 5.571 8.266 1.00 87.56 90 ASN A C 1
ATOM 689 O O . ASN A 1 90 ? 2.772 5.628 8.225 1.00 87.56 90 ASN A O 1
ATOM 693 N N . GLY A 1 91 ? 0.781 6.120 7.310 1.00 87.94 91 GLY A N 1
ATOM 694 C CA . GLY A 1 91 ? 1.335 6.853 6.169 1.00 87.94 91 GLY A CA 1
ATOM 695 C C . GLY A 1 91 ? 2.213 5.981 5.268 1.00 87.94 91 GLY A C 1
ATOM 696 O O . GLY A 1 91 ? 3.249 6.435 4.786 1.00 87.94 91 GLY A O 1
ATOM 697 N N . VAL A 1 92 ? 1.827 4.715 5.081 1.00 89.00 92 VAL A N 1
ATOM 698 C CA . VAL A 1 92 ? 2.611 3.726 4.328 1.00 89.00 92 VAL A CA 1
ATOM 699 C C . VAL A 1 92 ? 2.852 4.191 2.885 1.00 89.00 92 VAL A C 1
ATOM 701 O O . VAL A 1 92 ? 1.941 4.677 2.212 1.00 89.00 92 VAL A O 1
ATOM 704 N N . LEU A 1 93 ? 4.087 4.024 2.397 1.00 90.62 93 LEU A N 1
ATOM 705 C CA . LEU A 1 93 ? 4.461 4.373 1.025 1.00 90.62 93 LEU A CA 1
ATOM 706 C C . LEU A 1 93 ? 3.721 3.485 0.017 1.00 90.62 93 LEU A C 1
ATOM 708 O O . LEU A 1 93 ? 3.680 2.266 0.162 1.00 90.62 93 LEU A O 1
ATOM 712 N N . LEU A 1 94 ? 3.191 4.089 -1.049 1.00 89.56 94 LEU A N 1
ATOM 713 C CA . LEU A 1 94 ? 2.544 3.373 -2.156 1.00 89.56 94 LEU A CA 1
ATOM 714 C C . LEU A 1 94 ? 3.582 2.765 -3.115 1.00 89.56 94 LEU A C 1
ATOM 716 O O . LEU A 1 94 ? 3.608 3.081 -4.305 1.00 89.56 94 LEU A O 1
ATOM 720 N N . ASP A 1 95 ? 4.454 1.913 -2.579 1.00 90.62 95 ASP A N 1
ATOM 721 C CA . ASP A 1 95 ? 5.307 1.030 -3.371 1.00 90.62 95 ASP A CA 1
ATOM 722 C C . ASP A 1 95 ? 4.501 -0.147 -3.948 1.00 90.62 95 ASP A C 1
ATOM 724 O O . ASP A 1 95 ? 3.316 -0.331 -3.655 1.00 90.62 95 ASP A O 1
ATOM 728 N N . GLU A 1 96 ? 5.128 -0.934 -4.818 1.00 88.69 96 GLU A N 1
ATOM 729 C CA . GLU A 1 96 ? 4.475 -2.062 -5.481 1.00 88.69 96 GLU A CA 1
ATOM 730 C C . GLU A 1 96 ? 3.936 -3.100 -4.483 1.00 88.69 96 GLU A C 1
ATOM 732 O O . GLU A 1 96 ? 2.793 -3.541 -4.619 1.00 88.69 96 GLU A O 1
ATOM 737 N N . GLN A 1 97 ? 4.702 -3.430 -3.440 1.00 92.25 97 GLN A N 1
ATOM 738 C CA . GLN A 1 97 ? 4.317 -4.427 -2.442 1.00 92.25 97 GLN A CA 1
ATOM 739 C C . GLN A 1 97 ? 3.103 -3.969 -1.625 1.00 92.25 97 GLN A C 1
ATOM 741 O O . GLN A 1 97 ? 2.133 -4.716 -1.472 1.00 92.25 97 GLN A O 1
ATOM 746 N N . ASN A 1 98 ? 3.119 -2.727 -1.147 1.00 92.62 98 ASN A N 1
ATOM 747 C CA . ASN A 1 98 ? 2.020 -2.139 -0.395 1.00 92.62 98 ASN A CA 1
ATOM 748 C C . ASN A 1 98 ? 0.790 -1.951 -1.281 1.00 92.62 98 ASN A C 1
ATOM 750 O O . ASN A 1 98 ? -0.320 -2.197 -0.821 1.00 92.62 98 ASN A O 1
ATOM 754 N N . CYS A 1 99 ? 0.952 -1.593 -2.559 1.00 91.94 99 CYS A N 1
ATOM 755 C CA . CYS A 1 99 ? -0.173 -1.521 -3.490 1.00 91.94 99 CYS A CA 1
ATOM 756 C C . CYS A 1 99 ? -0.847 -2.886 -3.689 1.00 91.94 99 CYS A C 1
ATOM 758 O O . CYS A 1 99 ? -2.075 -2.958 -3.702 1.00 91.94 99 CYS A O 1
ATOM 760 N N . LEU A 1 100 ? -0.070 -3.966 -3.822 1.00 92.38 100 LEU A N 1
ATOM 761 C CA . LEU A 1 100 ? -0.608 -5.324 -3.949 1.00 92.38 100 LEU A CA 1
ATOM 762 C C . LEU A 1 100 ? -1.303 -5.786 -2.662 1.00 92.38 100 LEU A C 1
ATOM 764 O O . LEU A 1 100 ? -2.391 -6.353 -2.715 1.00 92.38 100 LEU A O 1
ATOM 768 N N . MET A 1 101 ? -0.718 -5.493 -1.503 1.00 93.19 101 MET A N 1
ATOM 769 C CA . MET A 1 101 ? -1.321 -5.807 -0.208 1.00 93.19 101 MET A CA 1
ATOM 770 C C . MET A 1 101 ? -2.611 -5.006 0.043 1.00 93.19 101 MET A C 1
ATOM 772 O O . MET A 1 101 ? -3.607 -5.575 0.482 1.00 93.19 101 MET A O 1
ATOM 776 N N . LEU A 1 102 ? -2.631 -3.701 -0.251 1.00 93.81 102 LEU A N 1
ATOM 777 C CA . LEU A 1 102 ? -3.839 -2.871 -0.144 1.00 93.81 102 LEU A CA 1
ATOM 778 C C . LEU A 1 102 ? -4.943 -3.382 -1.071 1.00 93.81 102 LEU A C 1
ATOM 780 O O . LEU A 1 102 ? -6.112 -3.381 -0.687 1.00 93.81 102 LEU A O 1
ATOM 784 N N . HIS A 1 103 ? -4.564 -3.861 -2.257 1.00 92.81 103 HIS A N 1
ATOM 785 C CA . HIS A 1 103 ? -5.499 -4.483 -3.177 1.00 92.81 103 HIS A CA 1
ATOM 786 C C . HIS A 1 103 ? -6.122 -5.766 -2.601 1.00 92.81 103 HIS A C 1
ATOM 788 O O . HIS A 1 103 ? -7.335 -5.957 -2.684 1.00 92.81 103 HIS A O 1
ATOM 794 N N . GLU A 1 104 ? -5.324 -6.616 -1.956 1.00 93.62 104 GLU A N 1
ATOM 795 C CA . GLU A 1 104 ? -5.817 -7.824 -1.286 1.00 93.62 104 GLU A CA 1
ATOM 796 C C . GLU A 1 104 ? -6.803 -7.487 -0.151 1.00 93.62 104 GLU A C 1
ATOM 798 O O . GLU A 1 104 ? -7.872 -8.090 -0.048 1.00 93.62 104 GLU A O 1
ATOM 803 N N . LEU A 1 105 ? -6.512 -6.459 0.654 1.00 93.31 105 LEU A N 1
ATOM 804 C CA . LEU A 1 105 ? -7.441 -5.969 1.683 1.00 93.31 105 LEU A CA 1
ATOM 805 C C . LEU A 1 105 ? -8.748 -5.447 1.069 1.00 93.31 105 LEU A C 1
ATOM 807 O O . LEU A 1 105 ? -9.835 -5.690 1.598 1.00 93.31 105 LEU A O 1
ATOM 811 N N . TRP A 1 106 ? -8.667 -4.761 -0.072 1.00 92.31 106 TRP A N 1
ATOM 812 C CA . TRP A 1 106 ? -9.849 -4.313 -0.800 1.00 92.31 106 TRP A CA 1
ATOM 813 C C . TRP A 1 106 ? -10.682 -5.490 -1.332 1.00 92.31 106 TRP A C 1
ATOM 815 O O . TRP A 1 106 ? -11.907 -5.458 -1.211 1.00 92.31 106 TRP A O 1
ATOM 825 N N . LEU A 1 107 ? -10.064 -6.564 -1.833 1.00 92.12 107 LEU A N 1
ATOM 826 C CA . LEU A 1 107 ? -10.791 -7.781 -2.220 1.00 92.12 107 LEU A CA 1
ATOM 827 C C . LEU A 1 107 ? -11.502 -8.418 -1.019 1.00 92.12 107 LEU A C 1
ATOM 829 O O . LEU A 1 107 ? -12.694 -8.716 -1.098 1.00 92.12 107 LEU A O 1
ATOM 833 N N . GLN A 1 108 ? -10.801 -8.554 0.108 1.00 91.00 108 GLN A N 1
ATOM 834 C CA . GLN A 1 108 ? -11.333 -9.147 1.341 1.00 91.00 108 GLN A CA 1
ATOM 835 C C . GLN A 1 108 ? -12.474 -8.335 1.962 1.00 91.00 108 GLN A C 1
ATOM 837 O O . GLN A 1 108 ? -13.350 -8.897 2.612 1.00 91.00 108 GLN A O 1
ATOM 842 N N . SER A 1 109 ? -12.498 -7.019 1.742 1.00 88.38 109 SER A N 1
ATOM 843 C CA . SER A 1 109 ? -13.594 -6.150 2.188 1.00 88.38 109 SER A CA 1
ATOM 844 C C . SER A 1 109 ? -14.908 -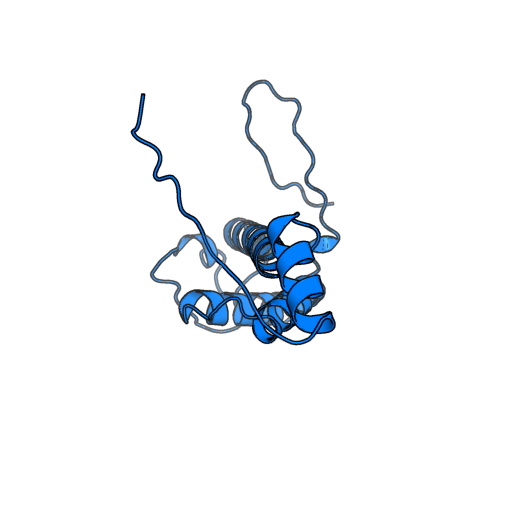6.340 1.416 1.00 88.38 109 SER A C 1
ATOM 846 O O . SER A 1 109 ? -15.942 -5.810 1.822 1.00 88.38 109 SER A O 1
ATOM 848 N N . GLY A 1 110 ? -14.875 -7.013 0.258 1.00 85.06 110 GLY A N 1
ATOM 849 C CA . GLY A 1 110 ? -16.032 -7.163 -0.628 1.00 85.06 110 GLY A CA 1
ATOM 850 C C . GLY A 1 110 ? -16.502 -5.860 -1.292 1.00 85.06 110 GLY A C 1
ATOM 851 O O . GLY A 1 110 ? -17.509 -5.853 -2.002 1.00 85.06 110 GLY A O 1
ATOM 852 N N . THR A 1 1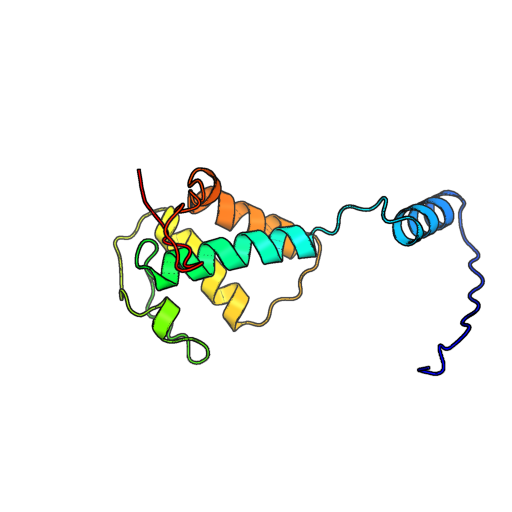11 ? -15.787 -4.742 -1.106 1.00 78.56 111 THR A N 1
ATOM 853 C CA . THR A 1 111 ? -16.212 -3.421 -1.605 1.00 78.56 111 THR A CA 1
ATOM 854 C C . THR A 1 111 ? -16.249 -3.363 -3.135 1.00 78.56 111 THR A C 1
ATOM 856 O O . THR A 1 111 ? -17.051 -2.627 -3.703 1.00 78.56 111 THR A O 1
ATOM 859 N N . GLY A 1 112 ? -15.454 -4.193 -3.816 1.00 70.50 112 GLY A N 1
ATOM 860 C CA . GLY A 1 112 ? -15.398 -4.249 -5.278 1.00 70.50 112 GLY A CA 1
ATOM 861 C C . GLY A 1 112 ? -16.635 -4.782 -5.983 1.00 70.50 112 GLY A C 1
ATOM 862 O O . GLY A 1 112 ? -16.847 -4.477 -7.155 1.00 70.50 112 GLY A O 1
ATOM 863 N N . GLN A 1 113 ? -17.478 -5.536 -5.281 1.00 66.00 113 GLN A N 1
ATOM 864 C CA . GLN A 1 113 ? -18.754 -5.999 -5.828 1.00 66.00 113 GLN A CA 1
ATOM 865 C C . GLN A 1 113 ? -19.851 -4.927 -5.713 1.00 66.00 113 GLN A C 1
ATOM 867 O O . GLN A 1 113 ? -20.919 -5.067 -6.308 1.00 66.00 113 GLN A O 1
ATOM 872 N N . ARG A 1 114 ? -19.594 -3.830 -4.986 1.00 64.19 114 ARG A N 1
ATOM 873 C CA . ARG A 1 114 ? -20.573 -2.768 -4.729 1.00 64.19 114 ARG A CA 1
ATOM 874 C C . ARG A 1 114 ? -20.524 -1.733 -5.854 1.00 64.19 114 ARG A C 1
ATOM 876 O O . ARG A 1 114 ? -19.507 -1.084 -6.094 1.00 64.19 114 ARG A O 1
ATOM 883 N N . ARG A 1 115 ? -21.634 -1.579 -6.581 1.00 62.31 115 ARG A N 1
ATOM 884 C CA . ARG A 1 115 ? -21.728 -0.672 -7.734 1.00 62.31 115 ARG A CA 1
ATOM 885 C C . ARG A 1 115 ? -22.178 0.722 -7.305 1.00 62.31 115 ARG A C 1
ATOM 887 O O . ARG A 1 115 ? -23.219 0.882 -6.680 1.00 62.31 115 ARG A O 1
ATOM 894 N N . TRP A 1 116 ? -21.453 1.745 -7.749 1.00 58.00 116 TRP A N 1
ATOM 895 C CA . TRP A 1 116 ? -21.905 3.133 -7.677 1.00 58.00 116 TRP A CA 1
ATOM 896 C C . TRP A 1 116 ? -23.082 3.345 -8.630 1.00 58.00 116 TRP A C 1
ATOM 898 O O . TRP A 1 116 ? -22.916 3.294 -9.852 1.00 58.00 116 TRP A O 1
ATOM 908 N N . VAL A 1 117 ? -24.272 3.592 -8.088 1.00 53.28 117 VAL A N 1
ATOM 909 C CA . VAL A 1 117 ? -25.427 4.012 -8.887 1.00 53.28 117 VAL A CA 1
ATOM 910 C C . VAL A 1 117 ? -25.497 5.535 -8.861 1.00 53.28 117 VAL A C 1
ATOM 912 O O . VAL A 1 117 ? -25.549 6.157 -7.803 1.00 53.28 117 VAL A O 1
ATOM 915 N N . ARG A 1 118 ? -25.474 6.153 -10.045 1.00 37.28 118 ARG A N 1
ATOM 916 C CA . ARG A 1 118 ? -25.706 7.592 -10.191 1.00 37.28 118 ARG A CA 1
ATOM 917 C C . ARG A 1 118 ? -27.190 7.857 -9.947 1.00 37.28 118 ARG A C 1
ATOM 919 O O . ARG A 1 118 ? -28.014 7.453 -10.763 1.00 37.28 118 ARG A O 1
ATOM 926 N N . CYS A 1 119 ? -27.532 8.564 -8.876 1.00 43.59 119 CYS A N 1
ATOM 927 C CA . CYS A 1 119 ? -28.879 9.099 -8.722 1.00 43.59 119 CYS A CA 1
ATOM 928 C C . CYS A 1 119 ? -29.092 10.196 -9.771 1.00 43.59 119 CYS A C 1
ATOM 930 O O . CYS A 1 119 ? -28.459 11.249 -9.719 1.00 43.59 119 CYS A O 1
ATOM 932 N N . THR A 1 120 ? -29.986 9.976 -10.731 1.00 42.09 120 THR A N 1
ATOM 933 C CA . THR A 1 120 ? -30.536 11.055 -11.560 1.00 42.09 120 THR A CA 1
ATOM 934 C C . THR A 1 120 ? -31.596 11.793 -10.745 1.00 42.09 120 THR A C 1
ATOM 936 O O . THR A 1 120 ? -32.791 11.584 -10.914 1.00 42.09 120 THR A O 1
ATOM 939 N N . GLY A 1 121 ? -31.137 12.611 -9.801 1.00 46.44 121 GLY A N 1
ATOM 940 C CA . GLY A 1 121 ? -31.924 13.609 -9.082 1.00 46.44 121 GLY A CA 1
ATOM 941 C C . GLY A 1 121 ? -31.153 14.924 -9.129 1.00 46.44 121 GLY A C 1
ATOM 942 O O . GLY A 1 121 ? -29.924 14.902 -9.085 1.00 46.44 121 GLY A O 1
ATOM 943 N N . ASN A 1 122 ? -31.860 16.043 -9.279 1.00 46.94 122 ASN A N 1
ATOM 944 C CA . ASN A 1 122 ? -31.387 17.384 -9.675 1.00 46.94 122 ASN A CA 1
ATOM 945 C C . ASN A 1 122 ? -30.349 18.075 -8.750 1.00 46.94 122 ASN A C 1
ATOM 947 O O . ASN A 1 122 ? -30.273 19.299 -8.707 1.00 46.94 122 ASN A O 1
ATOM 951 N N . SER A 1 123 ? -29.548 17.322 -7.998 1.00 51.31 123 SER A N 1
ATOM 952 C CA . SER A 1 123 ? -28.731 17.837 -6.897 1.00 51.31 123 SER A CA 1
ATOM 953 C C . SER A 1 123 ? -27.267 17.386 -6.929 1.00 51.31 123 SER A C 1
ATOM 955 O O . SER A 1 123 ? -26.522 17.743 -6.029 1.00 51.31 123 SER A O 1
ATOM 957 N N . GLY A 1 124 ? -26.814 16.608 -7.922 1.00 47.06 124 GLY A N 1
ATOM 958 C CA . GLY A 1 124 ? -25.391 16.231 -8.043 1.00 47.06 124 GLY A CA 1
ATOM 959 C C . GLY A 1 124 ? -24.816 15.425 -6.863 1.00 47.06 124 GLY A C 1
ATOM 960 O O . GLY A 1 124 ? -23.605 15.226 -6.794 1.00 47.06 124 GLY A O 1
ATOM 961 N N . HIS A 1 125 ? -25.660 14.948 -5.944 1.00 49.12 125 HIS A N 1
ATOM 962 C CA . HIS A 1 125 ? -25.253 14.150 -4.793 1.00 49.12 125 HIS A CA 1
ATOM 963 C C . HIS A 1 125 ? -25.148 12.667 -5.172 1.00 49.12 125 HIS A C 1
ATOM 965 O O . HIS A 1 125 ? -26.092 12.068 -5.689 1.00 49.12 125 HIS A O 1
ATOM 971 N N . TYR A 1 126 ? -23.994 12.065 -4.881 1.00 46.41 126 TYR A N 1
ATOM 972 C 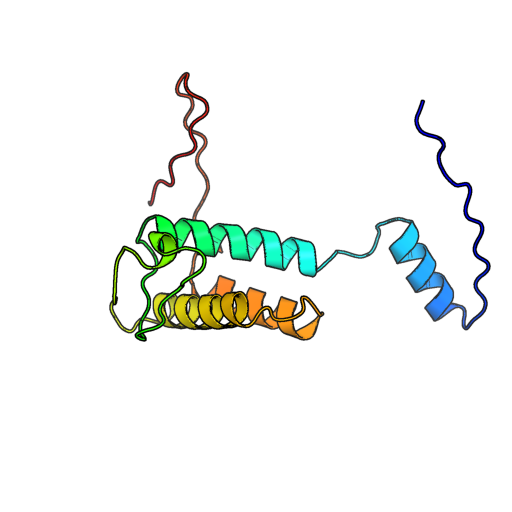CA . TYR A 1 126 ? -23.790 10.621 -4.945 1.00 46.41 126 TYR A CA 1
ATOM 973 C C . TYR A 1 126 ? -24.187 10.022 -3.594 1.00 46.41 126 TYR A C 1
ATOM 975 O O . TYR A 1 126 ? -23.568 10.333 -2.580 1.00 46.41 126 TYR A O 1
ATOM 983 N N . HIS A 1 127 ? -25.210 9.170 -3.573 1.00 50.19 127 HIS A N 1
ATOM 984 C CA . HIS A 1 127 ? -25.522 8.338 -2.412 1.00 50.19 127 HIS A CA 1
ATOM 985 C C . HIS A 1 127 ? -24.988 6.925 -2.650 1.00 50.19 127 HIS A C 1
ATOM 987 O O . HIS A 1 127 ? -25.176 6.362 -3.729 1.00 50.19 127 HIS A O 1
ATOM 993 N N . LEU A 1 128 ? -24.329 6.352 -1.640 1.00 49.88 128 LEU A N 1
ATOM 994 C CA . LEU A 1 128 ? -24.008 4.928 -1.623 1.00 49.88 128 LEU A CA 1
ATOM 995 C C . LEU A 1 128 ? -25.308 4.160 -1.355 1.00 49.88 128 LEU A C 1
ATOM 997 O O . LEU A 1 128 ? -25.851 4.239 -0.255 1.00 49.88 128 LEU A O 1
ATOM 1001 N N . PHE A 1 129 ? -25.815 3.446 -2.357 1.00 44.16 129 PHE A N 1
ATOM 1002 C CA . PHE A 1 129 ? -26.903 2.487 -2.178 1.00 44.16 129 PHE A CA 1
ATOM 1003 C C . PHE A 1 129 ? -26.346 1.063 -2.179 1.00 44.16 129 PHE A C 1
ATOM 1005 O O . PHE A 1 129 ? -25.474 0.729 -2.982 1.00 44.16 129 PHE A O 1
ATOM 1012 N N . PHE A 1 130 ? -26.870 0.248 -1.267 1.00 43.09 130 PHE A N 1
ATOM 1013 C CA . PHE A 1 130 ? -26.524 -1.155 -1.057 1.00 43.09 130 PHE A CA 1
ATOM 1014 C C . PHE A 1 130 ? -27.666 -1.989 -1.612 1.00 43.09 130 PHE A C 1
ATOM 1016 O O . PHE A 1 130 ? -28.812 -1.780 -1.217 1.00 43.09 130 PHE A O 1
ATOM 1023 N N . PHE A 1 131 ? -27.345 -2.892 -2.529 1.00 37.66 131 PHE A N 1
ATOM 1024 C CA . PHE A 1 131 ? -28.174 -4.053 -2.826 1.00 37.66 131 PHE A CA 1
ATOM 1025 C C . PHE A 1 131 ? -27.472 -5.277 -2.254 1.00 37.66 131 PHE A C 1
ATOM 1027 O O . PHE A 1 131 ? -26.216 -5.270 -2.267 1.00 37.66 131 PHE A O 1
#

Secondary structure (DSSP, 8-state):
------------S-HHHHHHHHHHHTT-S--HHHHHHHHHHHHHHHHHTTSS-BSS----SS-GGGGTT-B----HHHHHHHHHHHHHHTT----HHHHHHHHHHHHHTTGGG-------STT-PPP----

pLDDT: mean 81.25, std 14.96, range [37.28, 95.31]

Foldseek 3Di:
DPDDDDDDDDDDDDPVVVVVVVCVVVVVDDQLLVVLVVLLVLLQVCQLVLVAEAQDPDQDPPCNSSHVNPHDDPAQLNPLSNVLVVCVSVVPDPDPVVSVSSVVSSVSNVSVVQDFDDPPDPPRDGDRDDD

Organism: Shigella dysenteriae serotype 1 (strain Sd197) (NCBI:txid300267)

Sequence (131 aa):
MPNWCSNRMYFSGEPAQIAEIKRLASGAVTPLYRRATNEGIQLFLAGSAGFLQITENIRSEQCPGVTAAGRGAVSTENIAFTRWLTHLQNGVLLDEQNCLMLHELWLQSGTGQRRWVRCTGNSGHYHLFFF

Radius of gyration: 19.63 Å; chains: 1; bounding box: 54×43×43 Å

InterPro domains:
  IPR009694 Domain of unknown function DUF1281 [PF06924] (30-120)
  IPR023136 Api92-like domain superfamily [G3DSA:1.10.3530.10] (30-124)